Protein AF-A0AAF0IEP5-F1 (afdb_monomer_lite)

pLDDT: mean 79.52, std 16.21, range [39.91, 95.56]

Organism: NCBI:txid2070801

Radius of gyration: 29.62 Å; chains: 1; bounding box: 67×49×59 Å

Secondary structure (DSSP, 8-state):
-PPPB-TTT-PBPEEEEPPP-SS-TT--EEEE-SSSS-EEE--S-------PPPPP----S--TTTTTTTTTHHHHTTTS--

Sequence (82 aa):
MPLTFCPNCSNALTISRGPATLQQPLGVNRFECRTCPYQYVLDRTYFERTEMKRKEVADVMGGKDEWKNADSMASEYLLGSM

Foldseek 3Di:
DPFDADPPPRHGWDWDFADADPVRNRGFIWTADPPDRDIGTDPDDDDDDDDDDDPDPDPPPDPPVNCPCVVVVVPPVVVPPD

Structure (mmCIF, N/CA/C/O backbone):
data_AF-A0AAF0IEP5-F1
#
_entry.id   AF-A0AAF0IEP5-F1
#
loop_
_atom_site.group_PDB
_atom_site.id
_atom_site.type_symbol
_atom_site.label_atom_id
_atom_site.label_alt_id
_atom_site.label_comp_id
_atom_site.label_asym_id
_atom_site.label_entity_id
_atom_site.label_seq_id
_atom_site.pdbx_PDB_ins_code
_atom_site.Cartn_x
_atom_site.Cartn_y
_atom_site.Cartn_z
_atom_site.occupancy
_atom_site.B_iso_or_equiv
_atom_site.auth_seq_id
_atom_site.auth_comp_id
_atom_site.auth_asym_id
_atom_site.auth_atom_id
_atom_site.pdbx_PDB_model_num
ATOM 1 N N . MET A 1 1 ? 6.609 -6.694 -7.042 1.00 63.47 1 MET A N 1
ATOM 2 C CA . MET A 1 1 ? 5.595 -7.263 -6.130 1.00 63.47 1 MET A CA 1
ATOM 3 C C . MET A 1 1 ? 4.292 -7.224 -6.900 1.00 63.47 1 MET A C 1
ATOM 5 O O . MET A 1 1 ? 4.016 -6.184 -7.475 1.00 63.47 1 MET A O 1
ATOM 9 N N . PRO A 1 2 ? 3.535 -8.324 -7.019 1.00 72.25 2 PRO A N 1
ATOM 10 C CA . PRO A 1 2 ? 2.284 -8.273 -7.770 1.00 72.25 2 PRO A CA 1
ATOM 11 C C . PRO A 1 2 ? 1.341 -7.229 -7.154 1.00 72.25 2 PRO A C 1
ATOM 13 O O . PRO A 1 2 ? 1.350 -7.044 -5.934 1.00 72.25 2 PRO A O 1
ATOM 16 N N . LEU A 1 3 ? 0.543 -6.556 -7.992 1.00 75.62 3 LEU A N 1
ATOM 17 C CA . LEU A 1 3 ? -0.514 -5.655 -7.526 1.00 75.62 3 LEU A CA 1
ATOM 18 C C . LEU A 1 3 ? -1.386 -6.377 -6.488 1.00 75.62 3 LEU A C 1
ATOM 20 O O . LEU A 1 3 ? -1.911 -7.460 -6.753 1.00 75.62 3 LEU A O 1
ATOM 24 N N . THR A 1 4 ? -1.536 -5.781 -5.305 1.00 87.62 4 THR A N 1
ATOM 25 C CA . THR A 1 4 ? -2.344 -6.336 -4.218 1.00 87.62 4 THR A CA 1
ATOM 26 C C . THR A 1 4 ? -3.800 -5.889 -4.341 1.00 87.62 4 THR A C 1
ATOM 28 O O . THR A 1 4 ? -4.123 -4.700 -4.301 1.00 87.62 4 THR A O 1
ATOM 31 N N . PHE A 1 5 ? -4.696 -6.868 -4.467 1.00 93.88 5 PHE A N 1
ATOM 32 C CA . PHE A 1 5 ? -6.140 -6.664 -4.577 1.00 93.88 5 PHE A CA 1
ATOM 33 C C . PHE A 1 5 ? -6.862 -7.080 -3.296 1.00 93.88 5 PHE A C 1
ATOM 35 O O . PHE A 1 5 ? -6.431 -7.984 -2.579 1.00 93.88 5 PHE A O 1
ATOM 42 N N . CYS A 1 6 ? -7.984 -6.423 -3.010 1.00 94.69 6 CYS A N 1
ATOM 43 C CA . CYS A 1 6 ? -8.843 -6.777 -1.890 1.00 94.69 6 CYS A CA 1
ATOM 44 C C . CYS A 1 6 ? -9.544 -8.126 -2.146 1.00 94.69 6 CYS A C 1
ATOM 46 O O . CYS A 1 6 ? -10.203 -8.262 -3.177 1.00 94.69 6 CYS A O 1
ATOM 48 N N . PRO A 1 7 ? -9.522 -9.084 -1.202 1.00 93.69 7 PRO A N 1
ATOM 49 C CA . PRO A 1 7 ? -10.205 -10.368 -1.375 1.00 93.69 7 PRO A CA 1
ATOM 50 C C . PRO A 1 7 ? -11.738 -10.255 -1.375 1.00 93.69 7 PRO A C 1
ATOM 52 O O . PRO A 1 7 ? -12.408 -11.148 -1.873 1.00 93.69 7 PRO A O 1
ATOM 55 N N . ASN A 1 8 ? -12.303 -9.173 -0.827 1.00 94.00 8 ASN A N 1
ATOM 56 C CA . ASN A 1 8 ? -13.753 -9.023 -0.678 1.00 94.00 8 ASN A CA 1
ATOM 57 C C . ASN A 1 8 ? -14.432 -8.309 -1.860 1.00 94.00 8 ASN A C 1
ATOM 59 O O . ASN A 1 8 ? -15.610 -8.518 -2.112 1.00 94.00 8 ASN A O 1
ATOM 63 N N . CYS A 1 9 ? -13.721 -7.416 -2.552 1.00 95.56 9 CYS A N 1
ATOM 64 C CA . CYS A 1 9 ? -14.306 -6.594 -3.623 1.00 95.56 9 CYS A CA 1
ATOM 65 C C . CYS A 1 9 ? -13.390 -6.399 -4.837 1.00 95.56 9 CYS A C 1
ATOM 67 O O . CYS A 1 9 ? -13.706 -5.601 -5.711 1.00 95.56 9 CYS A O 1
ATOM 69 N N . SER A 1 10 ? -12.244 -7.087 -4.874 1.00 94.31 10 SER A N 1
ATOM 70 C CA . SER A 1 1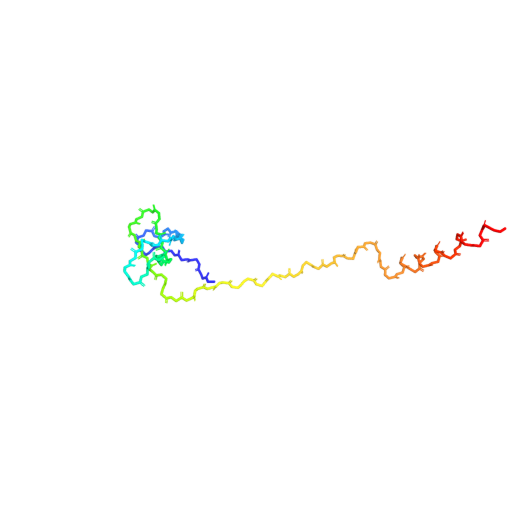0 ? -11.306 -7.114 -6.006 1.00 94.31 10 SER A CA 1
ATOM 71 C C . SER A 1 10 ? -10.750 -5.756 -6.454 1.00 94.31 10 SER A C 1
ATOM 73 O O . SER A 1 10 ? -10.110 -5.668 -7.496 1.00 94.31 10 SER A O 1
ATOM 75 N N . ASN A 1 11 ? -10.918 -4.705 -5.651 1.00 93.44 11 ASN A N 1
ATOM 76 C CA . ASN A 1 11 ? -10.324 -3.397 -5.906 1.00 93.44 11 ASN A CA 1
ATOM 77 C C . ASN A 1 11 ? -8.861 -3.333 -5.459 1.00 93.44 11 ASN A C 1
ATOM 79 O O . ASN A 1 11 ? -8.438 -4.061 -4.555 1.00 93.44 11 ASN A O 1
ATOM 83 N N . ALA A 1 12 ? -8.098 -2.430 -6.076 1.00 93.38 12 ALA A N 1
ATOM 84 C CA . ALA A 1 12 ? -6.707 -2.180 -5.715 1.00 93.38 12 ALA A CA 1
ATOM 85 C C . ALA A 1 12 ? -6.596 -1.662 -4.272 1.00 93.38 12 ALA A C 1
ATOM 87 O O . ALA A 1 12 ? -7.336 -0.765 -3.853 1.00 93.38 12 ALA A O 1
ATOM 88 N N . LEU A 1 13 ? -5.665 -2.234 -3.508 1.00 94.00 13 LEU A N 1
ATOM 89 C CA . LEU A 1 13 ? -5.378 -1.789 -2.149 1.00 94.00 13 LEU A CA 1
ATOM 90 C C . LEU A 1 13 ? -4.449 -0.574 -2.168 1.00 94.00 13 LEU A C 1
ATOM 92 O O . LEU A 1 13 ? -3.506 -0.494 -2.952 1.00 94.00 13 LEU A O 1
ATOM 96 N N . THR A 1 14 ? -4.703 0.366 -1.262 1.00 93.19 14 THR A N 1
ATOM 97 C CA . THR A 1 14 ? -3.858 1.551 -1.055 1.00 93.19 14 THR A CA 1
ATOM 98 C C . THR A 1 14 ? -3.130 1.447 0.278 1.00 93.19 14 THR A C 1
ATOM 100 O O . THR A 1 14 ? -3.630 0.807 1.199 1.00 93.19 14 THR A O 1
ATOM 103 N N . ILE A 1 15 ? -1.954 2.063 0.404 1.00 92.94 15 ILE A N 1
ATOM 104 C CA . ILE A 1 15 ? -1.227 2.106 1.679 1.00 92.94 15 ILE A CA 1
ATOM 105 C C . ILE A 1 15 ? -1.703 3.321 2.479 1.00 92.94 15 ILE A C 1
ATOM 107 O O . ILE A 1 15 ? -1.718 4.442 1.968 1.00 92.94 15 ILE A O 1
ATOM 111 N N . SER A 1 16 ? -2.067 3.108 3.742 1.00 92.75 16 SER A N 1
ATOM 112 C CA . SER A 1 16 ? -2.394 4.173 4.693 1.00 92.75 16 SER A CA 1
ATOM 113 C C . SER A 1 16 ? -1.785 3.895 6.067 1.00 92.75 16 SER A C 1
ATOM 115 O O . SER A 1 16 ? -1.387 2.772 6.382 1.00 92.75 16 SER A O 1
ATOM 117 N N . ARG A 1 17 ? -1.673 4.929 6.906 1.00 93.00 17 ARG A N 1
ATOM 118 C CA . ARG A 1 17 ? -1.154 4.791 8.273 1.00 93.00 17 ARG A CA 1
ATOM 119 C C . ARG A 1 17 ? -2.287 4.442 9.236 1.00 93.00 17 ARG A C 1
ATOM 121 O O . ARG A 1 17 ? -3.310 5.127 9.269 1.00 93.00 17 ARG A O 1
ATOM 128 N N . GLY A 1 18 ? -2.112 3.349 9.975 1.00 90.56 18 GLY A N 1
ATOM 129 C CA . GLY A 1 18 ? -2.954 2.901 11.088 1.00 90.56 18 GLY A CA 1
ATOM 130 C C . GLY A 1 18 ? -3.043 3.922 12.218 1.00 90.56 18 GLY A C 1
ATOM 131 O O . GLY A 1 18 ? -2.141 4.750 12.354 1.00 90.56 18 GLY A O 1
ATOM 132 N N . PRO A 1 19 ? -4.098 3.864 13.046 1.00 90.44 19 PRO A N 1
ATOM 133 C CA . PRO A 1 19 ? -4.137 4.638 14.278 1.00 90.44 19 PRO A CA 1
ATOM 134 C C . PRO A 1 19 ? -2.966 4.252 15.191 1.00 90.44 19 PRO A C 1
ATOM 136 O O . PRO A 1 19 ? -2.472 3.121 15.155 1.00 90.44 19 PRO A O 1
ATOM 139 N N . ALA A 1 20 ? -2.526 5.204 16.010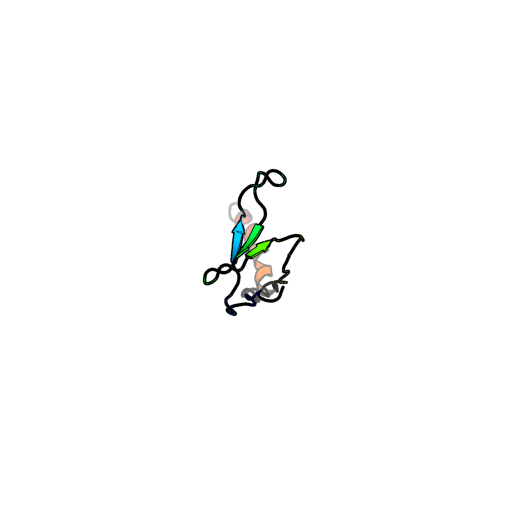 1.00 91.50 20 ALA A N 1
ATOM 140 C CA . ALA A 1 20 ? -1.533 4.951 17.041 1.00 91.50 20 ALA A CA 1
ATOM 141 C C . ALA A 1 20 ? -2.096 3.985 18.093 1.00 91.50 20 ALA A C 1
ATOM 143 O O . ALA A 1 20 ? -3.230 4.137 18.549 1.00 91.50 20 ALA A O 1
ATOM 144 N N . 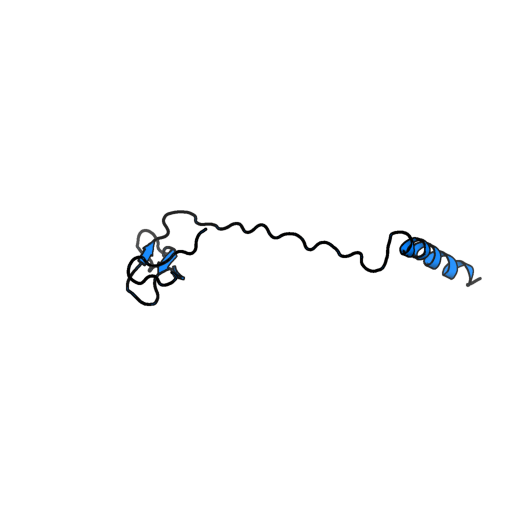THR A 1 21 ? -1.294 3.004 18.489 1.00 89.06 21 THR A N 1
ATOM 145 C CA . THR A 1 21 ? -1.596 2.079 19.587 1.00 89.06 21 THR A CA 1
ATOM 146 C C . THR A 1 21 ? -0.543 2.233 20.683 1.00 89.06 21 THR A C 1
ATOM 148 O O . THR A 1 21 ? 0.512 2.823 20.458 1.00 89.06 21 THR A O 1
ATOM 151 N N . LEU A 1 22 ? -0.791 1.684 21.878 1.00 91.56 22 LEU A N 1
ATOM 152 C CA . LEU A 1 22 ? 0.193 1.708 22.974 1.00 91.56 22 LEU A CA 1
ATOM 153 C C . LEU A 1 22 ? 1.525 1.043 22.585 1.00 91.56 22 LEU A C 1
ATOM 155 O O . LEU A 1 22 ? 2.580 1.448 23.059 1.00 91.56 22 LEU A O 1
ATOM 159 N N . GLN A 1 23 ? 1.468 0.033 21.714 1.00 88.31 23 GLN A N 1
ATOM 160 C CA . GLN A 1 23 ? 2.638 -0.690 21.212 1.00 88.31 23 GLN A CA 1
ATOM 161 C C . GLN A 1 23 ? 3.307 0.037 20.034 1.00 88.31 23 GLN A C 1
ATOM 163 O O . GLN A 1 23 ? 4.530 0.005 19.907 1.00 88.31 23 GLN A O 1
ATOM 168 N N . GLN A 1 24 ? 2.526 0.731 19.197 1.00 87.19 24 GLN A N 1
ATOM 169 C CA . GLN A 1 24 ? 3.027 1.554 18.099 1.00 87.19 24 GLN A CA 1
ATOM 170 C C . GLN A 1 24 ? 2.454 2.975 18.173 1.00 87.19 24 GLN A C 1
ATOM 172 O O . GLN A 1 24 ? 1.457 3.281 17.509 1.00 87.19 24 GLN A O 1
ATOM 177 N N . PRO A 1 25 ? 3.115 3.881 18.918 1.00 90.81 25 PRO A N 1
ATOM 178 C CA . PRO A 1 25 ? 2.639 5.251 19.118 1.00 90.81 25 PRO A CA 1
ATOM 179 C C . PRO A 1 25 ? 2.635 6.091 17.832 1.00 90.81 25 PRO A C 1
ATOM 181 O O . PRO A 1 25 ? 1.931 7.090 17.743 1.00 90.81 25 PRO A O 1
ATOM 184 N N . LEU A 1 26 ? 3.394 5.680 16.814 1.00 89.50 26 LEU A N 1
ATOM 185 C CA . LEU A 1 26 ? 3.442 6.327 15.498 1.00 89.50 26 LEU A CA 1
ATOM 186 C C . LEU A 1 26 ? 2.444 5.726 14.491 1.00 89.50 26 LEU A C 1
ATOM 188 O O . LEU A 1 26 ? 2.331 6.233 13.375 1.00 89.50 26 LEU A O 1
ATOM 192 N N . GLY A 1 27 ? 1.725 4.663 14.868 1.00 89.75 27 GLY A N 1
ATOM 193 C CA . GLY A 1 27 ? 0.897 3.869 13.962 1.00 89.75 27 GLY A CA 1
ATOM 194 C C . GLY A 1 27 ? 1.718 2.967 13.031 1.00 89.75 27 GLY A C 1
ATOM 195 O O . GLY A 1 27 ? 2.911 3.175 12.807 1.00 89.75 27 GLY A O 1
ATOM 196 N N . VAL A 1 28 ? 1.070 1.940 12.480 1.00 92.69 28 VAL A N 1
ATOM 197 C CA . VAL A 1 28 ? 1.680 0.989 11.531 1.00 92.69 28 VAL A CA 1
ATOM 198 C C . VAL A 1 28 ? 1.051 1.174 10.159 1.00 92.69 28 VAL A C 1
ATOM 200 O O . VAL A 1 28 ? -0.153 1.409 10.055 1.00 92.69 28 VAL A O 1
ATOM 203 N N . ASN A 1 29 ? 1.843 1.078 9.093 1.00 93.38 29 ASN A N 1
ATOM 204 C CA . ASN A 1 29 ? 1.289 1.113 7.744 1.00 93.38 29 ASN A CA 1
ATOM 205 C C . ASN A 1 29 ? 0.383 -0.114 7.519 1.00 93.38 29 ASN A C 1
ATOM 207 O O . ASN A 1 29 ? 0.699 -1.227 7.939 1.00 93.38 29 ASN A O 1
ATOM 211 N N . ARG A 1 30 ? -0.741 0.078 6.832 1.00 93.25 30 ARG A N 1
ATOM 212 C CA . ARG A 1 30 ? -1.679 -0.985 6.455 1.00 93.25 30 ARG A CA 1
ATOM 213 C C . ARG A 1 30 ? -2.057 -0.859 4.985 1.00 93.25 30 ARG A C 1
ATOM 215 O O . ARG A 1 30 ? -2.108 0.248 4.450 1.00 93.25 30 ARG A O 1
ATOM 222 N N . PHE A 1 31 ? -2.368 -1.984 4.357 1.00 93.75 31 PHE A N 1
ATOM 223 C CA . PHE A 1 31 ? -3.170 -1.992 3.146 1.00 93.75 31 PHE A CA 1
ATOM 224 C C . PHE A 1 31 ? -4.631 -1.753 3.515 1.00 93.75 31 PHE A C 1
ATOM 226 O O . PHE A 1 31 ? -5.185 -2.419 4.387 1.00 93.75 31 PHE A O 1
ATOM 233 N N . GLU A 1 32 ? -5.247 -0.800 2.836 1.00 94.06 32 GLU A N 1
ATOM 234 C CA . GLU A 1 32 ? -6.624 -0.383 3.039 1.00 94.06 32 GLU A CA 1
ATOM 235 C C . GLU A 1 32 ? -7.350 -0.352 1.698 1.00 94.06 32 GLU A C 1
ATOM 237 O O . GLU A 1 32 ? -6.868 0.221 0.709 1.00 94.06 32 GLU A O 1
ATOM 242 N N . CYS A 1 33 ? -8.529 -0.967 1.680 1.00 95.44 33 CYS A N 1
ATOM 243 C CA . CYS A 1 33 ? -9.453 -0.834 0.571 1.00 95.44 33 CYS A CA 1
ATOM 244 C C . CYS A 1 33 ? -10.279 0.452 0.725 1.00 95.44 33 CYS A C 1
ATOM 246 O O . CYS A 1 33 ? -10.748 0.773 1.812 1.00 95.44 33 CYS A O 1
ATOM 248 N N . ARG A 1 34 ? -10.485 1.188 -0.372 1.00 92.94 34 ARG A N 1
ATOM 249 C CA . ARG A 1 34 ? -11.284 2.429 -0.369 1.00 92.94 34 ARG A CA 1
ATOM 250 C C . ARG A 1 34 ? -12.785 2.199 -0.544 1.00 92.94 34 ARG A C 1
ATOM 252 O O . ARG A 1 34 ? -13.556 3.135 -0.382 1.00 92.94 34 ARG A O 1
ATOM 259 N N . THR A 1 35 ? -13.198 0.977 -0.876 1.00 95.00 35 THR A N 1
ATOM 260 C CA . THR A 1 35 ? -14.600 0.636 -1.170 1.00 95.00 35 THR A CA 1
ATOM 261 C C . THR A 1 35 ? -15.238 -0.295 -0.144 1.00 95.00 35 THR A C 1
ATOM 263 O O . THR A 1 35 ? -16.457 -0.415 -0.117 1.00 95.00 35 THR A O 1
ATOM 266 N N . CYS A 1 36 ? -14.453 -0.977 0.691 1.00 94.50 36 CYS A N 1
ATOM 267 C CA . CYS A 1 36 ? -14.956 -1.872 1.735 1.00 94.50 36 CYS A CA 1
ATOM 268 C C . CYS A 1 36 ? -14.061 -1.788 2.988 1.00 94.50 36 CYS A C 1
ATOM 270 O O . CYS A 1 36 ? -12.932 -1.308 2.882 1.00 94.50 36 CYS A O 1
ATOM 272 N N . PRO A 1 37 ? -14.501 -2.271 4.166 1.00 94.25 37 PRO A N 1
ATOM 273 C CA . PRO A 1 37 ? -13.757 -2.124 5.424 1.00 94.25 37 PRO A CA 1
ATOM 274 C C . PRO A 1 37 ? -12.546 -3.069 5.549 1.00 94.25 37 PRO A C 1
ATOM 276 O O . PRO A 1 37 ? -12.056 -3.314 6.649 1.00 94.25 37 PRO A O 1
ATOM 279 N N . TYR A 1 38 ? -12.060 -3.634 4.440 1.00 94.69 38 TYR A N 1
ATOM 280 C CA . TYR A 1 38 ? -10.920 -4.542 4.450 1.00 94.69 38 TYR A CA 1
ATOM 281 C C . TYR A 1 38 ? -9.622 -3.794 4.767 1.00 94.69 38 TYR A C 1
ATOM 283 O O . TYR A 1 38 ? -9.257 -2.827 4.088 1.00 94.69 38 TYR A O 1
ATOM 291 N N . GLN A 1 39 ? -8.908 -4.293 5.773 1.00 93.00 39 GLN A N 1
ATOM 292 C CA . GLN A 1 39 ? -7.624 -3.771 6.218 1.00 93.00 39 GLN A CA 1
ATOM 293 C C . GLN A 1 39 ? -6.651 -4.920 6.485 1.00 93.00 39 GLN A C 1
ATOM 295 O O . GLN A 1 39 ? -7.033 -5.947 7.043 1.00 93.00 39 GLN A O 1
ATOM 300 N N . TYR A 1 40 ? -5.387 -4.728 6.116 1.00 92.19 40 TYR A N 1
ATOM 301 C CA . TYR A 1 40 ? -4.309 -5.680 6.372 1.00 92.19 40 TYR A CA 1
ATOM 302 C C . TYR A 1 40 ? -3.061 -4.941 6.85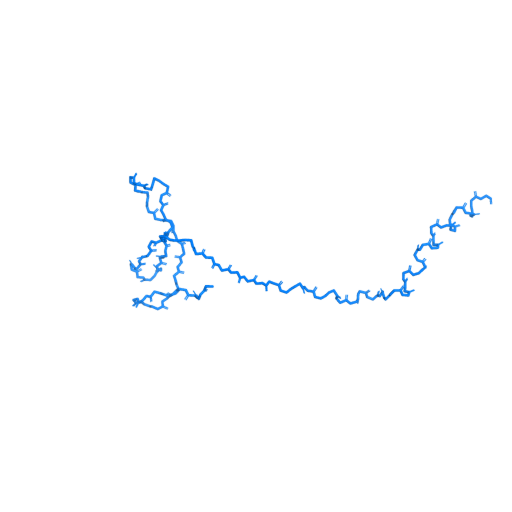5 1.00 92.19 40 TYR A C 1
ATOM 304 O O . TYR A 1 40 ? -2.526 -4.089 6.147 1.00 92.19 40 TYR A O 1
ATOM 312 N N . VAL A 1 41 ? -2.602 -5.234 8.071 1.00 92.38 41 VAL A N 1
ATOM 313 C CA . VAL A 1 41 ? -1.437 -4.568 8.677 1.00 92.38 41 VAL A CA 1
ATOM 314 C C . VAL A 1 41 ? -0.148 -5.099 8.051 1.00 92.38 41 VAL A C 1
ATOM 316 O O . VAL A 1 41 ? 0.021 -6.306 7.904 1.00 92.38 41 VAL A O 1
ATOM 319 N N . LEU A 1 42 ? 0.769 -4.198 7.689 1.00 91.19 42 LEU A N 1
ATOM 320 C CA . LEU A 1 42 ? 2.072 -4.565 7.137 1.00 91.19 42 LEU A CA 1
ATOM 321 C C . LEU A 1 42 ? 2.997 -5.021 8.277 1.00 91.19 42 LEU A C 1
ATOM 323 O O . LEU A 1 42 ? 3.571 -4.204 8.991 1.00 91.19 42 LEU A O 1
ATOM 327 N N . ASP A 1 43 ? 3.115 -6.336 8.442 1.00 87.50 43 ASP A N 1
ATOM 328 C CA . ASP A 1 43 ? 3.925 -7.021 9.460 1.00 87.50 43 ASP A CA 1
ATOM 329 C C . ASP A 1 43 ? 5.389 -7.243 9.039 1.00 87.50 43 ASP A C 1
ATOM 331 O O . ASP A 1 43 ? 6.252 -7.545 9.862 1.00 87.50 43 ASP A O 1
ATOM 335 N N . ARG A 1 44 ? 5.671 -7.112 7.740 1.00 87.75 44 ARG A N 1
ATOM 336 C CA . ARG A 1 44 ? 6.964 -7.403 7.110 1.00 87.75 44 ARG A CA 1
ATOM 337 C C . ARG A 1 44 ? 7.377 -6.278 6.173 1.00 87.75 44 ARG A C 1
ATOM 339 O O . ARG A 1 44 ? 6.581 -5.416 5.805 1.00 87.75 44 ARG A O 1
ATOM 346 N N . THR A 1 45 ? 8.631 -6.316 5.744 1.00 87.50 45 THR A N 1
ATOM 347 C CA . THR A 1 45 ? 9.156 -5.385 4.746 1.00 87.50 45 THR A CA 1
ATOM 348 C C . THR A 1 45 ? 8.745 -5.828 3.345 1.00 87.50 45 THR A C 1
ATOM 350 O O . THR A 1 45 ? 9.158 -6.889 2.878 1.00 87.50 45 THR A O 1
ATOM 353 N N . TYR A 1 46 ? 7.966 -4.994 2.659 1.00 86.56 46 TYR A N 1
ATOM 354 C CA . TYR A 1 46 ? 7.556 -5.198 1.271 1.00 86.56 46 TYR A CA 1
ATOM 355 C C . TYR A 1 46 ? 8.333 -4.243 0.365 1.00 86.56 46 TYR A C 1
ATOM 357 O O . TYR A 1 46 ? 8.428 -3.051 0.656 1.00 86.56 46 TYR A O 1
ATOM 365 N N . PHE A 1 47 ? 8.895 -4.755 -0.730 1.00 87.88 47 PHE A N 1
ATOM 366 C CA . PHE A 1 47 ? 9.606 -3.942 -1.712 1.00 87.88 47 PHE A CA 1
ATOM 367 C C . PHE A 1 47 ? 9.416 -4.493 -3.124 1.00 87.88 47 PHE A C 1
ATOM 369 O O . PHE A 1 47 ? 9.257 -5.695 -3.343 1.00 87.88 47 PHE A O 1
ATOM 376 N N . GLU A 1 48 ? 9.460 -3.591 -4.095 1.00 86.50 48 GLU A N 1
ATOM 377 C CA . GLU A 1 48 ? 9.469 -3.911 -5.513 1.00 86.50 48 GLU A CA 1
ATOM 378 C C . GLU A 1 48 ? 10.707 -3.289 -6.148 1.00 86.50 48 GLU A C 1
ATOM 380 O O . GLU A 1 48 ? 11.006 -2.117 -5.928 1.00 86.50 48 GLU A O 1
ATOM 385 N N . ARG A 1 49 ? 11.454 -4.101 -6.899 1.00 88.00 49 ARG A N 1
ATOM 386 C CA . ARG A 1 49 ? 12.624 -3.651 -7.648 1.00 88.00 49 ARG A CA 1
ATOM 387 C C . ARG A 1 49 ? 12.273 -3.660 -9.125 1.00 88.00 49 ARG A C 1
ATOM 389 O O . ARG A 1 49 ? 11.979 -4.719 -9.672 1.00 88.00 49 ARG A O 1
ATOM 396 N N . THR A 1 50 ? 12.348 -2.491 -9.742 1.00 88.88 50 THR A N 1
ATOM 397 C CA . THR A 1 50 ? 12.241 -2.333 -11.191 1.00 88.88 50 THR A CA 1
ATOM 398 C C . THR A 1 50 ? 13.605 -1.909 -11.708 1.00 88.88 50 THR A C 1
ATOM 400 O O . THR A 1 50 ? 14.064 -0.802 -11.429 1.00 88.88 50 THR A O 1
ATOM 403 N N . GLU A 1 51 ? 14.280 -2.804 -12.425 1.00 91.38 51 GLU A N 1
ATOM 404 C CA . GLU A 1 51 ? 15.555 -2.493 -13.069 1.00 91.38 51 GLU A CA 1
ATOM 405 C C . GLU A 1 51 ? 15.296 -1.640 -14.311 1.00 91.38 51 GLU A C 1
ATOM 407 O O . GLU A 1 51 ? 14.780 -2.106 -15.327 1.00 91.38 51 GLU A O 1
ATOM 412 N N . MET A 1 52 ? 15.633 -0.356 -14.218 1.00 88.50 52 MET A N 1
ATOM 413 C CA . MET A 1 52 ? 15.487 0.569 -15.334 1.00 88.50 52 MET A CA 1
ATOM 414 C C . MET A 1 52 ? 16.656 0.379 -16.298 1.00 88.50 52 MET A C 1
ATOM 416 O O . MET A 1 52 ? 17.815 0.583 -15.929 1.00 88.50 52 MET A O 1
ATOM 420 N N . LYS A 1 53 ? 16.364 0.025 -17.554 1.00 87.88 53 LYS A N 1
ATOM 421 C CA . LYS A 1 53 ? 17.385 0.030 -18.605 1.00 87.88 53 LYS A CA 1
ATOM 422 C C . LYS A 1 53 ? 17.873 1.459 -18.803 1.00 87.88 53 LYS A C 1
ATOM 424 O O . LYS A 1 53 ? 17.074 2.374 -19.012 1.00 87.88 53 LYS A O 1
ATOM 429 N N . ARG A 1 54 ? 19.191 1.653 -18.746 1.00 83.06 54 ARG A N 1
ATOM 430 C CA . ARG A 1 54 ? 19.793 2.931 -19.120 1.00 83.06 54 ARG A CA 1
ATOM 431 C C . ARG A 1 54 ? 19.450 3.189 -20.583 1.00 83.06 54 ARG A C 1
ATOM 433 O O . ARG A 1 54 ? 19.616 2.301 -21.414 1.00 83.06 54 ARG A O 1
ATOM 440 N N . LYS A 1 55 ? 18.973 4.397 -20.886 1.00 82.69 55 LYS A N 1
ATOM 441 C CA . LYS A 1 55 ? 18.793 4.831 -22.270 1.00 82.69 55 LYS A CA 1
ATOM 442 C C . LYS A 1 55 ? 20.133 4.666 -22.986 1.00 82.69 55 LYS A C 1
ATOM 444 O O . LYS A 1 55 ? 21.142 5.197 -22.516 1.00 82.69 55 LYS A O 1
ATOM 449 N N . GLU A 1 56 ? 20.135 3.918 -24.082 1.00 75.56 56 GLU A N 1
ATOM 450 C CA . GLU A 1 56 ? 21.288 3.861 -24.969 1.00 75.56 56 GLU A CA 1
ATOM 451 C C . GLU A 1 56 ? 21.557 5.289 -25.442 1.00 75.56 56 GLU A C 1
ATOM 453 O O . GLU A 1 56 ? 20.647 5.991 -25.898 1.00 75.56 56 GLU A O 1
ATOM 458 N N . VAL A 1 57 ? 22.783 5.766 -25.222 1.00 73.00 57 VAL A N 1
ATOM 459 C CA . VAL A 1 57 ? 23.206 7.051 -25.769 1.00 73.00 57 VAL A CA 1
ATOM 460 C C . VAL A 1 57 ? 23.222 6.835 -27.274 1.00 73.00 57 VAL A C 1
ATOM 462 O O . VAL A 1 57 ? 24.122 6.180 -27.790 1.00 73.00 57 VAL A O 1
ATOM 465 N N . ALA A 1 58 ? 22.170 7.294 -27.953 1.00 63.44 58 ALA A N 1
ATOM 466 C CA . ALA A 1 58 ? 22.196 7.414 -29.398 1.00 63.44 58 ALA A CA 1
ATOM 467 C C . ALA A 1 58 ? 23.436 8.232 -29.744 1.00 63.44 58 ALA A C 1
ATOM 469 O O . ALA A 1 58 ? 23.707 9.218 -29.054 1.00 63.44 58 ALA A O 1
ATOM 470 N N . ASP A 1 59 ? 24.175 7.785 -30.754 1.00 61.31 59 ASP A N 1
ATOM 471 C CA . ASP A 1 59 ? 25.361 8.468 -31.252 1.00 61.31 59 ASP A CA 1
ATOM 472 C C . ASP A 1 59 ? 24.963 9.925 -31.522 1.00 61.31 59 ASP A C 1
ATOM 474 O O . ASP A 1 59 ? 24.179 10.223 -32.428 1.00 61.31 59 ASP A O 1
ATOM 478 N N . VAL A 1 60 ? 25.359 10.826 -30.620 1.00 64.62 60 VAL A N 1
ATOM 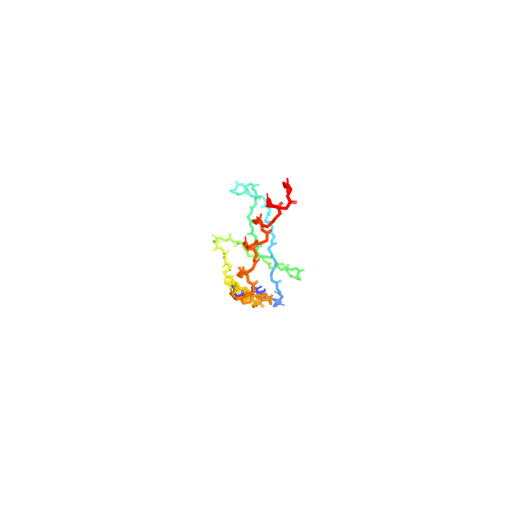479 C CA . VAL A 1 60 ? 25.079 12.252 -30.756 1.00 64.62 60 VAL A CA 1
ATOM 480 C C . VAL A 1 60 ? 25.954 12.661 -31.918 1.00 64.62 60 VAL A C 1
ATOM 482 O O . VAL A 1 60 ? 27.162 12.665 -31.729 1.00 64.62 60 VAL A O 1
ATOM 485 N N . MET A 1 61 ? 25.343 12.878 -33.093 1.00 58.16 61 MET A N 1
ATOM 486 C CA . MET A 1 61 ? 25.986 13.221 -34.372 1.00 58.16 61 MET A CA 1
ATOM 487 C C . MET A 1 61 ? 27.365 13.855 -34.168 1.00 58.16 61 MET A C 1
ATOM 489 O O . MET A 1 61 ? 27.462 15.036 -33.841 1.00 58.16 61 MET A O 1
ATOM 493 N N . GLY A 1 62 ? 28.381 12.995 -34.215 1.00 56.66 62 GLY A N 1
ATOM 494 C CA . GLY A 1 62 ? 29.665 13.262 -33.583 1.00 56.66 62 GLY A CA 1
ATOM 495 C C . GLY A 1 62 ? 30.422 11.973 -33.314 1.00 56.66 62 GLY A C 1
ATOM 496 O O . GLY A 1 62 ? 30.875 11.728 -32.196 1.00 56.66 62 GLY A O 1
ATOM 497 N N . GLY A 1 63 ? 30.545 11.118 -34.334 1.00 61.31 63 GLY A N 1
ATOM 498 C CA . GLY A 1 63 ? 31.463 9.984 -34.268 1.00 61.31 63 GLY A CA 1
ATOM 499 C C . GLY A 1 63 ? 32.878 10.459 -33.905 1.00 61.31 63 GLY A C 1
ATOM 500 O O . GLY A 1 63 ? 33.220 11.628 -34.082 1.00 61.31 63 GLY A O 1
ATOM 501 N N . LYS A 1 64 ? 33.732 9.546 -33.422 1.00 56.12 64 LYS A N 1
ATOM 502 C CA . LYS A 1 64 ? 35.131 9.815 -33.005 1.00 56.12 64 LYS A CA 1
ATOM 503 C C . LYS A 1 64 ? 35.955 10.682 -33.973 1.00 56.12 64 LYS A C 1
ATOM 505 O O . LYS A 1 64 ? 36.959 11.256 -33.558 1.00 56.12 64 LYS A O 1
ATOM 510 N N . ASP A 1 65 ? 35.572 10.743 -35.243 1.00 58.31 65 ASP A N 1
ATOM 511 C CA . ASP A 1 65 ? 36.242 11.526 -36.275 1.00 58.31 65 ASP A CA 1
ATOM 512 C C . ASP A 1 65 ? 35.900 13.026 -36.251 1.00 58.31 65 ASP A C 1
ATOM 514 O O . ASP A 1 65 ? 36.756 13.829 -36.614 1.00 58.31 65 ASP A O 1
ATOM 518 N N . GLU A 1 66 ? 34.724 13.429 -35.760 1.00 57.22 66 GLU A N 1
ATOM 519 C CA . GLU A 1 66 ? 34.303 14.842 -35.731 1.00 57.22 66 GLU A CA 1
ATOM 520 C C . GLU A 1 66 ? 34.894 15.626 -34.545 1.00 57.22 66 GLU A C 1
ATOM 522 O O . GLU A 1 66 ? 34.994 16.850 -34.597 1.00 57.22 66 GLU A O 1
ATOM 527 N N . TRP A 1 67 ? 35.379 14.939 -33.502 1.00 57.03 67 TRP A N 1
ATOM 528 C CA . TRP A 1 67 ? 36.038 15.578 -32.350 1.00 57.03 67 TRP A CA 1
ATOM 529 C C . TRP A 1 67 ? 37.547 15.813 -32.547 1.00 57.03 67 TRP A C 1
ATOM 531 O O . TRP A 1 67 ? 38.177 16.497 -31.743 1.00 57.03 67 TRP A O 1
ATOM 541 N N . LYS A 1 68 ? 38.159 15.298 -33.625 1.00 61.16 68 LYS A N 1
ATOM 542 C CA . LYS A 1 68 ? 39.611 15.457 -33.866 1.00 61.16 68 LYS A CA 1
ATOM 543 C C . LYS A 1 68 ? 40.046 16.916 -34.032 1.00 61.16 68 LYS A C 1
ATOM 545 O O . LYS A 1 68 ? 41.191 17.240 -33.742 1.00 61.16 68 LYS A O 1
ATOM 550 N N . ASN A 1 69 ? 39.134 17.786 -34.463 1.00 57.16 69 ASN A N 1
ATOM 551 C CA . ASN A 1 69 ? 39.428 19.192 -34.743 1.00 57.16 69 ASN A CA 1
ATOM 552 C C . ASN A 1 69 ? 39.108 20.130 -33.567 1.00 57.16 69 ASN A C 1
ATOM 554 O O . ASN A 1 69 ? 39.349 21.330 -33.672 1.00 57.16 69 ASN A O 1
ATOM 558 N N . ALA A 1 70 ? 38.554 19.623 -32.459 1.00 60.38 70 ALA A N 1
ATOM 559 C CA . ALA A 1 70 ? 38.221 20.457 -31.303 1.00 60.38 70 ALA A CA 1
ATOM 560 C C . ALA A 1 70 ? 39.483 20.935 -30.556 1.00 60.38 70 ALA A C 1
ATOM 562 O O . ALA A 1 70 ? 39.530 22.077 -30.102 1.00 60.38 70 ALA A O 1
ATOM 563 N N . ASP A 1 71 ? 40.530 20.104 -30.504 1.00 60.75 71 ASP A N 1
ATOM 564 C CA . ASP A 1 71 ? 41.788 20.432 -29.816 1.00 60.75 71 ASP A CA 1
ATOM 565 C C . ASP A 1 71 ? 42.669 21.421 -30.604 1.00 60.75 71 ASP A C 1
ATOM 567 O O . ASP A 1 71 ? 43.419 22.195 -30.008 1.00 60.75 71 ASP A O 1
ATOM 571 N N . SER A 1 72 ? 42.565 21.464 -31.938 1.00 61.12 72 SER A N 1
ATOM 572 C CA . SER A 1 72 ? 43.392 22.349 -32.776 1.00 61.12 72 SER A CA 1
ATOM 573 C C . SER A 1 72 ? 42.964 23.821 -32.728 1.00 61.12 72 SER A C 1
ATOM 575 O O . SER A 1 72 ? 43.791 24.704 -32.941 1.00 61.12 72 SER A O 1
ATOM 577 N N . MET A 1 73 ? 41.704 24.110 -32.385 1.00 56.06 73 MET A N 1
ATOM 578 C CA . MET A 1 73 ? 41.171 25.483 -32.386 1.00 56.06 73 MET A CA 1
ATOM 579 C C . MET A 1 73 ? 41.656 26.324 -31.196 1.00 56.06 73 MET A C 1
ATOM 581 O O . MET A 1 73 ? 41.663 27.550 -31.267 1.00 56.06 73 MET A O 1
ATOM 585 N N . ALA A 1 74 ? 42.093 25.692 -30.101 1.00 55.53 74 ALA A N 1
ATOM 586 C CA . ALA A 1 74 ? 42.615 26.406 -28.933 1.00 55.53 74 ALA A CA 1
ATOM 587 C C . ALA A 1 74 ? 44.038 26.955 -29.152 1.00 55.53 74 ALA A C 1
ATOM 589 O O . ALA A 1 74 ? 44.429 27.933 -28.518 1.00 55.53 74 ALA A O 1
ATOM 590 N N . SER A 1 75 ? 44.815 26.341 -30.051 1.00 54.84 75 SER A N 1
ATOM 591 C CA . SER A 1 75 ? 46.220 26.693 -30.287 1.00 54.84 75 SER A CA 1
ATOM 592 C C . SER A 1 75 ? 46.402 27.835 -31.293 1.00 54.84 75 SER A C 1
ATOM 594 O O . SER A 1 75 ? 47.415 28.529 -31.229 1.00 54.84 75 SER A O 1
ATOM 596 N N . GLU A 1 76 ? 45.458 28.046 -32.210 1.00 54.97 76 GLU A N 1
ATOM 597 C CA . GLU A 1 76 ? 45.638 28.986 -33.326 1.00 54.97 76 GLU A CA 1
ATOM 598 C C . GLU A 1 76 ? 45.397 30.453 -32.916 1.00 54.97 76 GLU A C 1
ATOM 600 O O . GLU A 1 76 ? 46.048 31.363 -33.426 1.00 54.97 76 GLU A O 1
ATOM 605 N N . TYR A 1 77 ? 44.561 30.697 -31.900 1.00 54.00 77 TYR A N 1
ATOM 606 C CA . TYR A 1 77 ? 44.291 32.050 -31.389 1.00 54.00 77 TYR A CA 1
ATOM 607 C C . TYR A 1 77 ? 45.456 32.686 -30.607 1.00 54.00 77 TYR A C 1
ATOM 609 O O . TYR A 1 77 ? 45.451 33.899 -30.415 1.00 54.00 77 TYR A O 1
ATOM 617 N N . LEU A 1 78 ? 46.461 31.912 -30.175 1.00 52.44 78 LEU A N 1
ATOM 618 C CA . LEU A 1 78 ? 47.628 32.436 -29.443 1.00 52.44 78 LEU A CA 1
ATOM 619 C C . LEU A 1 78 ? 48.807 32.831 -30.348 1.00 52.44 78 LEU A C 1
ATOM 621 O O . LEU A 1 78 ? 49.714 33.519 -29.889 1.00 52.44 78 LEU A O 1
ATOM 625 N N . LEU A 1 79 ? 48.801 32.424 -31.622 1.00 53.84 79 LEU A N 1
ATOM 626 C CA . LEU A 1 79 ? 49.852 32.757 -32.597 1.00 53.84 79 LEU A CA 1
ATOM 627 C C . LEU A 1 79 ? 49.493 33.954 -33.492 1.00 53.84 79 LEU A C 1
ATOM 629 O O . LEU A 1 79 ? 50.378 34.521 -34.121 1.00 53.84 79 LEU A O 1
ATOM 633 N N . GLY A 1 80 ? 48.220 34.360 -33.533 1.00 51.53 80 GLY A N 1
ATOM 634 C CA . GLY A 1 80 ? 47.742 35.498 -34.331 1.00 51.53 80 GLY A CA 1
ATOM 635 C C . GLY A 1 80 ? 47.770 36.862 -33.628 1.00 51.53 80 GLY A C 1
ATOM 636 O O . GLY A 1 80 ? 47.271 37.832 -34.193 1.00 51.53 80 GLY A O 1
ATOM 637 N N . SER A 1 81 ? 48.299 36.953 -32.401 1.00 50.88 81 SER A N 1
ATOM 638 C CA . SER A 1 81 ? 48.40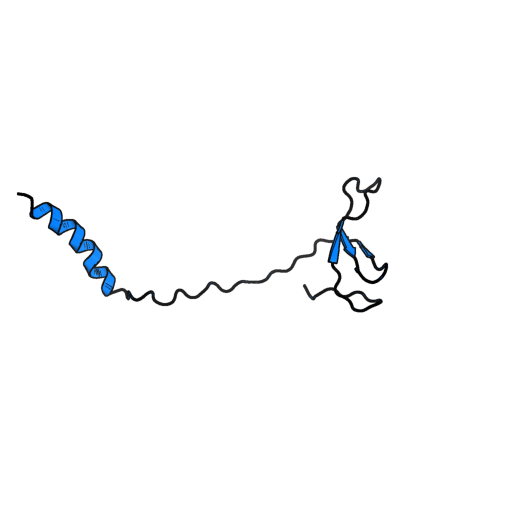4 38.204 -31.629 1.00 50.88 81 SER A CA 1
ATOM 639 C C . SER A 1 81 ? 49.853 38.643 -31.365 1.00 50.88 81 SER A C 1
ATOM 641 O O . SER A 1 81 ? 50.144 39.190 -30.297 1.00 50.88 81 SER A O 1
ATOM 643 N N . MET A 1 82 ? 50.756 38.387 -32.315 1.00 39.91 82 MET A N 1
ATOM 644 C CA . MET A 1 82 ? 52.070 39.036 -32.418 1.00 39.91 82 MET A CA 1
ATOM 645 C C . MET A 1 82 ? 52.229 39.673 -33.792 1.00 39.91 82 MET A C 1
ATOM 647 O O . MET A 1 82 ? 51.870 39.007 -34.787 1.00 39.91 82 MET A O 1
#